Protein AF-A0A7W9P965-F1 (afdb_monomer_lite)

Organism: NCBI:txid37333

Sequence (101 aa):
MSTNVEFDFTITGFTTTERAEQVVAAVAAIMEEENIYDQGVGVGHAVLDGEIFISGETRWPLGISRSRFWRPYFEGKVAAAAEHVEPAARTEFSWRYPDED

Structure (mmCIF, N/CA/C/O backbone):
data_AF-A0A7W9P965-F1
#
_entry.id   AF-A0A7W9P965-F1
#
loop_
_atom_site.group_PDB
_atom_site.id
_atom_site.type_symbol
_atom_site.label_atom_id
_atom_site.label_alt_id
_atom_site.label_comp_id
_atom_site.label_asym_id
_atom_site.label_entity_id
_atom_site.label_seq_id
_atom_site.pdbx_PDB_ins_code
_atom_site.Cartn_x
_atom_site.Cartn_y
_atom_site.Cartn_z
_atom_site.occupancy
_atom_site.B_iso_or_equiv
_atom_site.auth_seq_id
_atom_site.auth_comp_id
_atom_site.auth_asym_id
_atom_site.auth_atom_id
_atom_site.pdbx_PDB_model_num
ATOM 1 N N . MET A 1 1 ? 20.665 -2.062 -17.079 1.00 78.38 1 MET A N 1
ATOM 2 C CA . MET A 1 1 ? 19.882 -3.307 -17.095 1.00 78.38 1 MET A CA 1
ATOM 3 C C . MET A 1 1 ? 18.704 -3.093 -16.167 1.00 78.38 1 MET A C 1
ATOM 5 O O . MET A 1 1 ? 18.920 -2.705 -15.018 1.00 78.38 1 MET A O 1
ATOM 9 N N . SER A 1 2 ? 17.504 -3.190 -16.726 1.00 85.94 2 SER A N 1
ATOM 10 C CA . SER A 1 2 ? 16.238 -3.220 -15.997 1.00 85.94 2 SER A CA 1
ATOM 11 C C . SER A 1 2 ? 15.874 -4.670 -15.692 1.00 85.94 2 SER A C 1
ATOM 13 O O . SER A 1 2 ? 16.309 -5.565 -16.414 1.00 85.94 2 SER A O 1
ATOM 15 N N . THR A 1 3 ? 15.103 -4.874 -14.633 1.00 90.81 3 THR A N 1
ATOM 16 C CA . THR A 1 3 ? 14.539 -6.168 -14.236 1.00 90.81 3 THR A CA 1
ATOM 17 C C . THR A 1 3 ? 13.039 -5.981 -14.102 1.00 90.81 3 THR A C 1
ATOM 19 O O . THR A 1 3 ? 12.625 -4.990 -13.492 1.00 90.81 3 THR A O 1
ATOM 22 N N . ASN A 1 4 ? 12.242 -6.898 -14.649 1.00 92.56 4 ASN A N 1
ATOM 23 C CA . ASN A 1 4 ? 10.817 -6.904 -14.362 1.00 92.56 4 ASN A CA 1
ATOM 24 C C . ASN A 1 4 ? 10.601 -7.441 -12.948 1.00 92.56 4 ASN A C 1
ATOM 26 O O . ASN A 1 4 ? 11.115 -8.501 -12.591 1.00 92.56 4 ASN A O 1
ATOM 30 N N . VAL A 1 5 ? 9.880 -6.680 -12.132 1.00 92.38 5 VAL A N 1
ATOM 31 C CA . VAL A 1 5 ? 9.558 -7.052 -10.755 1.00 92.38 5 VAL A CA 1
ATOM 32 C C . VAL A 1 5 ? 8.058 -6.984 -10.548 1.00 92.38 5 VAL A C 1
ATOM 34 O O . VAL A 1 5 ? 7.397 -6.057 -11.008 1.00 92.38 5 VAL A O 1
ATOM 37 N N . GLU A 1 6 ? 7.533 -7.948 -9.819 1.00 94.25 6 GLU A N 1
ATOM 38 C CA . GLU A 1 6 ? 6.206 -7.870 -9.228 1.00 94.25 6 GLU A CA 1
ATOM 39 C C . GLU A 1 6 ? 6.364 -7.862 -7.715 1.00 94.25 6 GLU A C 1
ATOM 41 O O . GLU A 1 6 ? 7.292 -8.474 -7.173 1.00 94.25 6 GLU A O 1
ATOM 46 N N . PHE A 1 7 ? 5.448 -7.189 -7.033 1.00 94.94 7 PHE A N 1
ATOM 47 C CA . PHE A 1 7 ? 5.376 -7.284 -5.590 1.00 94.94 7 PHE A CA 1
ATOM 48 C C . PHE A 1 7 ? 3.951 -7.164 -5.082 1.00 94.94 7 PHE A C 1
ATOM 50 O O . PHE A 1 7 ? 3.096 -6.509 -5.680 1.00 94.94 7 PHE A O 1
ATOM 57 N N . ASP A 1 8 ? 3.742 -7.779 -3.933 1.00 96.19 8 ASP A N 1
ATOM 58 C CA . ASP A 1 8 ? 2.644 -7.479 -3.035 1.00 96.19 8 ASP A CA 1
ATOM 59 C C . ASP A 1 8 ? 3.217 -7.082 -1.677 1.00 96.19 8 ASP A C 1
ATOM 61 O O . ASP A 1 8 ? 4.351 -7.429 -1.325 1.00 96.19 8 ASP A O 1
ATOM 65 N N . PHE A 1 9 ? 2.457 -6.285 -0.941 1.00 96.62 9 PHE A N 1
ATOM 66 C CA . PHE A 1 9 ? 2.807 -5.914 0.415 1.00 96.62 9 PHE A CA 1
ATOM 67 C C . PHE A 1 9 ? 1.579 -5.889 1.302 1.00 96.62 9 PHE A C 1
ATOM 69 O O . PHE A 1 9 ? 0.461 -5.609 0.857 1.00 96.62 9 PHE A O 1
ATOM 76 N N . THR A 1 10 ? 1.818 -6.130 2.582 1.00 97.62 10 THR A N 1
ATOM 77 C CA . THR A 1 10 ? 0.836 -5.964 3.642 1.00 97.62 10 THR A CA 1
ATOM 78 C C . THR A 1 10 ? 1.391 -5.040 4.713 1.00 97.62 10 THR A C 1
ATOM 80 O O . THR A 1 10 ? 2.594 -5.002 4.973 1.00 97.62 10 THR A O 1
ATOM 83 N N . ILE A 1 11 ? 0.504 -4.263 5.329 1.00 97.69 11 ILE A N 1
ATOM 84 C CA . ILE A 1 11 ? 0.811 -3.485 6.526 1.00 97.69 11 ILE A CA 1
ATOM 85 C C . ILE A 1 11 ? -0.213 -3.862 7.591 1.00 97.69 11 ILE A C 1
ATOM 87 O O . ILE A 1 11 ? -1.412 -3.876 7.313 1.00 97.69 11 ILE A O 1
ATOM 91 N N . THR A 1 12 ? 0.247 -4.181 8.794 1.00 97.38 12 THR A N 1
ATOM 92 C CA . THR A 1 12 ? -0.584 -4.599 9.939 1.00 97.38 12 THR A CA 1
ATOM 93 C C . THR A 1 12 ? -0.266 -3.760 11.174 1.00 97.38 12 THR A C 1
ATOM 95 O O . THR A 1 12 ? 0.614 -2.904 11.120 1.00 97.38 12 THR A O 1
ATOM 98 N N . GLY A 1 13 ? -0.965 -3.992 12.293 1.00 95.62 13 GLY A N 1
ATOM 99 C CA . GLY A 1 13 ? -0.723 -3.281 13.559 1.00 95.62 13 GLY A CA 1
ATOM 100 C C . GLY A 1 13 ? -1.590 -2.037 13.772 1.00 95.62 13 GLY A C 1
ATOM 101 O O . GLY A 1 13 ? -1.260 -1.188 14.597 1.00 95.62 13 GLY A O 1
ATOM 102 N N . PHE A 1 14 ? -2.701 -1.921 13.045 1.00 95.56 14 PHE A N 1
ATOM 103 C CA . PHE A 1 14 ? -3.590 -0.768 13.130 1.00 95.56 14 PHE A CA 1
ATOM 104 C C . PHE A 1 14 ? -4.557 -0.853 14.305 1.00 95.56 14 PHE A C 1
ATOM 106 O O . PHE A 1 14 ? -5.209 -1.869 14.541 1.00 95.56 14 PHE A O 1
ATOM 113 N N . THR A 1 15 ? -4.700 0.271 15.002 1.00 87.31 15 THR A N 1
ATOM 114 C CA . THR A 1 15 ? -5.649 0.425 16.111 1.00 87.31 15 THR A CA 1
ATOM 115 C C . THR A 1 15 ? -7.035 0.875 15.652 1.00 87.31 15 THR A C 1
ATOM 117 O O . THR A 1 15 ? -8.036 0.530 16.281 1.00 87.31 15 THR A O 1
ATOM 120 N N . THR A 1 16 ? -7.113 1.642 14.560 1.00 93.75 16 THR A N 1
ATOM 121 C CA . THR A 1 16 ? -8.365 2.181 14.013 1.00 93.75 16 THR A CA 1
ATOM 122 C C . THR A 1 16 ? -8.326 2.274 12.490 1.00 93.75 16 THR A C 1
ATOM 124 O O . THR A 1 16 ? -7.260 2.389 11.880 1.00 93.75 16 THR A O 1
ATOM 127 N N . THR A 1 17 ? -9.508 2.288 11.868 1.00 94.56 17 THR A N 1
ATOM 128 C CA . THR A 1 17 ? -9.648 2.501 10.420 1.00 94.56 17 THR A CA 1
ATOM 129 C C . THR A 1 17 ? -9.112 3.867 9.996 1.00 94.56 17 THR A C 1
ATOM 131 O O . THR A 1 17 ? -8.460 3.963 8.968 1.00 94.56 17 THR A O 1
ATOM 134 N N . GLU A 1 18 ? -9.288 4.908 10.817 1.00 95.75 18 GLU A N 1
ATOM 135 C CA . GLU A 1 18 ? -8.762 6.252 10.534 1.00 95.75 18 GLU A CA 1
ATOM 136 C C . GLU A 1 18 ? -7.229 6.254 10.402 1.00 95.75 18 GLU A C 1
ATOM 138 O O . GLU A 1 18 ? -6.678 6.882 9.498 1.00 95.75 18 GLU A O 1
ATOM 143 N N . ARG A 1 19 ? -6.520 5.509 11.264 1.00 95.69 19 ARG A N 1
ATOM 144 C CA . ARG A 1 19 ? -5.061 5.351 11.153 1.00 95.69 19 ARG A CA 1
ATOM 145 C C . ARG A 1 19 ? -4.668 4.581 9.901 1.00 95.69 19 ARG A C 1
ATOM 147 O O . ARG A 1 19 ? -3.723 4.979 9.223 1.00 95.69 19 ARG A O 1
ATOM 154 N N . ALA A 1 20 ? -5.411 3.529 9.566 1.00 96.62 20 ALA A N 1
ATOM 155 C CA . ALA A 1 20 ? -5.179 2.782 8.337 1.00 96.62 20 ALA A CA 1
ATOM 156 C C . ALA A 1 20 ? -5.395 3.657 7.090 1.00 96.62 20 ALA A C 1
ATOM 158 O O . ALA A 1 20 ? -4.566 3.642 6.189 1.00 96.62 20 ALA A O 1
ATOM 159 N N . GLU A 1 21 ? -6.442 4.482 7.046 1.00 96.81 21 GLU A N 1
ATOM 160 C CA . GLU A 1 21 ? -6.698 5.416 5.940 1.00 96.81 21 GLU A CA 1
ATOM 161 C C . GLU A 1 21 ? -5.589 6.466 5.786 1.00 96.81 21 GLU A C 1
ATOM 163 O O . GLU A 1 21 ? -5.164 6.756 4.666 1.00 96.81 21 GLU A O 1
ATOM 168 N N . GLN A 1 22 ? -5.062 6.992 6.896 1.00 97.19 22 GLN A N 1
ATOM 169 C CA . GLN A 1 22 ? -3.912 7.901 6.871 1.00 97.19 22 GLN A CA 1
ATOM 170 C C . GLN A 1 22 ? -2.653 7.215 6.321 1.00 97.19 22 GLN A C 1
ATOM 172 O O . GLN A 1 22 ? -1.933 7.818 5.523 1.00 97.19 22 GLN A O 1
ATOM 177 N N . VAL A 1 23 ? -2.400 5.952 6.688 1.00 97.06 23 VAL A N 1
ATOM 178 C CA . VAL A 1 23 ? -1.287 5.184 6.108 1.00 97.06 23 VAL A CA 1
ATOM 179 C C . VAL A 1 23 ? -1.528 4.876 4.634 1.00 97.06 23 VAL A C 1
ATOM 181 O O . VAL A 1 23 ? -0.603 5.038 3.846 1.00 97.06 23 VAL A O 1
ATOM 184 N N . VAL A 1 24 ? -2.749 4.521 4.216 1.00 96.94 24 VAL A N 1
ATOM 185 C CA . VAL A 1 24 ? -3.080 4.341 2.789 1.00 96.94 24 VAL A CA 1
ATOM 186 C C . VAL A 1 24 ? -2.732 5.602 1.999 1.00 96.94 24 VAL A C 1
ATOM 188 O O . VAL A 1 24 ? -2.073 5.503 0.967 1.00 96.94 24 VAL A O 1
ATOM 191 N N . ALA A 1 25 ? -3.109 6.785 2.493 1.00 96.44 25 ALA A N 1
ATOM 192 C CA . ALA A 1 25 ? -2.791 8.050 1.834 1.00 96.44 25 ALA A CA 1
ATOM 193 C C . ALA A 1 25 ? -1.275 8.315 1.765 1.00 96.44 25 ALA A C 1
ATOM 195 O O . ALA A 1 25 ? -0.767 8.718 0.718 1.00 96.44 25 ALA A O 1
ATOM 196 N N . ALA A 1 26 ? -0.541 8.053 2.851 1.00 96.69 26 ALA A N 1
ATOM 197 C CA . ALA A 1 26 ? 0.912 8.219 2.887 1.00 96.69 26 ALA A CA 1
ATOM 198 C C . ALA A 1 26 ? 1.632 7.264 1.919 1.00 96.69 26 ALA A C 1
ATOM 200 O O . ALA A 1 26 ? 2.551 7.667 1.206 1.00 96.69 26 ALA A O 1
ATOM 201 N N . VAL A 1 27 ? 1.187 6.009 1.853 1.00 96.00 27 VAL A N 1
ATOM 202 C CA . VAL A 1 27 ? 1.741 5.001 0.945 1.00 96.00 27 VAL A CA 1
ATOM 203 C C . VAL A 1 27 ? 1.390 5.327 -0.506 1.00 96.00 27 VAL A C 1
ATOM 205 O O . VAL A 1 27 ? 2.264 5.248 -1.364 1.00 96.00 27 VAL A O 1
ATOM 208 N N . ALA A 1 28 ? 0.162 5.767 -0.795 1.00 94.25 28 ALA A N 1
ATOM 209 C CA . ALA A 1 28 ? -0.232 6.202 -2.135 1.00 94.25 28 ALA A CA 1
ATOM 210 C C . ALA A 1 28 ? 0.630 7.371 -2.643 1.00 94.25 28 ALA A C 1
ATOM 212 O O . ALA A 1 28 ? 1.053 7.352 -3.797 1.00 94.25 28 ALA A O 1
ATOM 213 N N . ALA A 1 29 ? 0.977 8.329 -1.776 1.00 94.62 29 ALA A N 1
ATOM 214 C CA . ALA A 1 29 ? 1.884 9.423 -2.128 1.00 94.62 29 ALA A CA 1
ATOM 215 C C . ALA A 1 29 ? 3.296 8.930 -2.504 1.00 94.62 29 ALA A C 1
ATOM 217 O O . ALA A 1 29 ? 3.915 9.482 -3.410 1.00 94.62 29 ALA A O 1
ATOM 218 N N . ILE A 1 30 ? 3.794 7.863 -1.866 1.00 95.06 30 ILE A N 1
ATOM 219 C CA . ILE A 1 30 ? 5.060 7.222 -2.264 1.00 95.06 30 ILE A CA 1
ATOM 220 C C . ILE A 1 30 ? 4.919 6.550 -3.632 1.00 95.06 30 ILE A C 1
ATOM 222 O O . ILE A 1 30 ? 5.809 6.682 -4.468 1.00 95.06 30 ILE A O 1
ATOM 226 N N . MET A 1 31 ? 3.810 5.846 -3.887 1.00 92.88 31 MET A N 1
ATOM 227 C CA . MET A 1 31 ? 3.571 5.220 -5.197 1.00 92.88 31 MET A CA 1
ATOM 228 C C . MET A 1 31 ? 3.540 6.262 -6.324 1.00 92.88 31 MET A C 1
ATOM 230 O O . MET A 1 31 ? 4.002 5.989 -7.433 1.00 92.88 31 MET A O 1
ATOM 234 N N . GLU A 1 32 ? 3.001 7.450 -6.047 1.00 91.56 32 GLU A N 1
ATOM 235 C CA . GLU A 1 32 ? 3.010 8.588 -6.967 1.00 91.56 32 GLU A CA 1
ATOM 236 C C . GLU A 1 32 ? 4.426 9.165 -7.144 1.00 91.56 32 GLU A C 1
ATOM 238 O O . GLU A 1 32 ? 4.864 9.351 -8.278 1.00 91.56 32 GLU A O 1
ATOM 243 N N . GLU A 1 33 ? 5.183 9.369 -6.058 1.00 92.38 33 GLU A N 1
ATOM 244 C CA . GLU A 1 33 ? 6.577 9.850 -6.103 1.00 92.38 33 GLU A CA 1
ATOM 245 C C . GLU A 1 33 ? 7.484 8.922 -6.928 1.00 92.38 33 GLU A C 1
ATOM 247 O O . GLU A 1 33 ? 8.308 9.378 -7.723 1.00 92.38 33 GLU A O 1
ATOM 252 N N . GLU A 1 34 ? 7.312 7.610 -6.768 1.00 89.81 34 GLU A N 1
ATOM 253 C CA . GLU A 1 34 ? 8.043 6.582 -7.514 1.00 89.81 34 GLU A CA 1
ATOM 254 C C . GLU A 1 34 ? 7.504 6.398 -8.949 1.00 89.81 34 GLU A C 1
ATOM 256 O O . GLU A 1 34 ? 8.065 5.626 -9.728 1.00 89.81 34 GLU A O 1
ATOM 261 N N . ASN A 1 35 ? 6.440 7.122 -9.325 1.00 88.44 35 ASN A N 1
ATOM 262 C CA . ASN A 1 35 ? 5.770 7.057 -10.625 1.00 88.44 35 ASN A CA 1
ATOM 263 C C . ASN A 1 35 ? 5.294 5.635 -10.991 1.00 88.44 35 ASN A C 1
ATOM 265 O O . ASN A 1 35 ? 5.359 5.213 -12.150 1.00 88.44 35 ASN A O 1
ATOM 269 N N . ILE A 1 36 ? 4.842 4.878 -9.986 1.00 86.12 36 ILE A N 1
ATOM 270 C CA . ILE A 1 36 ? 4.327 3.504 -10.123 1.00 86.12 36 ILE A CA 1
ATOM 271 C C . ILE A 1 36 ? 2.824 3.399 -9.850 1.00 86.12 36 ILE A C 1
ATOM 273 O O . ILE A 1 36 ? 2.217 2.390 -10.205 1.00 86.12 36 ILE A O 1
ATOM 277 N N . TYR A 1 37 ? 2.198 4.440 -9.292 1.00 79.81 37 TYR A N 1
ATOM 278 C CA . TYR A 1 37 ? 0.748 4.476 -9.079 1.00 79.81 37 TYR A CA 1
ATOM 279 C C . TYR A 1 37 ? -0.023 4.296 -10.398 1.00 79.81 37 TYR A C 1
ATOM 281 O O . TYR A 1 37 ? -0.811 3.361 -10.549 1.00 79.81 37 TYR A O 1
ATOM 289 N N . ASP A 1 38 ? 0.315 5.096 -11.413 1.00 78.19 38 ASP A N 1
ATOM 290 C CA . ASP A 1 38 ? -0.274 5.003 -12.758 1.00 78.19 38 ASP A CA 1
ATOM 291 C C . ASP A 1 38 ? 0.121 3.720 -13.509 1.00 78.19 38 ASP A C 1
ATOM 293 O O . ASP A 1 38 ? -0.486 3.368 -14.522 1.00 78.19 38 ASP A O 1
ATOM 297 N N . GLN A 1 39 ? 1.111 2.980 -12.999 1.00 74.94 39 GLN A N 1
ATOM 298 C CA . GLN A 1 39 ? 1.512 1.676 -13.529 1.00 74.94 39 GLN A CA 1
ATOM 299 C C . GLN A 1 39 ? 0.679 0.522 -12.949 1.00 74.94 39 GLN A C 1
ATOM 301 O O . GLN A 1 39 ? 0.888 -0.635 -13.310 1.00 74.94 39 GLN A O 1
ATOM 306 N N . GLY A 1 40 ? -0.321 0.830 -12.114 1.00 74.31 40 GLY A N 1
ATOM 307 C CA . GLY A 1 40 ? -1.311 -0.129 -11.635 1.00 74.31 40 GLY A CA 1
ATOM 308 C C . GLY A 1 40 ? -0.994 -0.737 -10.275 1.00 74.31 40 GLY A C 1
ATOM 309 O O . GLY A 1 40 ? -1.438 -1.854 -10.018 1.00 74.31 40 GLY A O 1
ATOM 310 N N . VAL A 1 41 ? -0.246 -0.037 -9.415 1.00 82.69 41 VAL A N 1
ATOM 311 C CA . VAL A 1 41 ? -0.121 -0.422 -8.002 1.00 82.69 41 VAL A CA 1
ATOM 312 C C . VAL A 1 41 ? -1.327 0.109 -7.233 1.00 82.69 41 VAL A C 1
ATOM 314 O O . VAL A 1 41 ? -1.446 1.310 -6.997 1.00 82.69 41 VAL A O 1
ATOM 317 N N . GLY A 1 42 ? -2.241 -0.788 -6.866 1.00 83.06 42 GLY A N 1
ATOM 318 C CA . GLY A 1 42 ? -3.376 -0.454 -6.006 1.00 83.06 42 GLY A CA 1
ATOM 319 C C . GLY A 1 42 ? -2.973 -0.499 -4.535 1.00 83.06 42 GLY A C 1
ATOM 320 O O . GLY A 1 42 ? -2.219 -1.384 -4.146 1.00 83.06 42 GLY A O 1
ATOM 321 N N . VAL A 1 43 ? -3.482 0.426 -3.718 1.00 91.94 43 VAL A N 1
ATOM 322 C CA . VAL A 1 43 ? -3.296 0.427 -2.257 1.00 91.94 43 VAL A CA 1
ATOM 323 C C . VAL A 1 43 ? -4.650 0.629 -1.590 1.00 91.94 43 VAL A C 1
ATOM 325 O O . VAL A 1 43 ? -5.391 1.544 -1.948 1.00 91.94 43 VAL A O 1
ATOM 328 N N . GLY A 1 44 ? -4.982 -0.212 -0.615 1.00 93.25 44 GLY A N 1
ATOM 329 C CA . GLY A 1 44 ? -6.236 -0.110 0.124 1.00 93.25 44 GLY A CA 1
ATOM 330 C C . GLY A 1 44 ? -6.181 -0.833 1.461 1.00 93.25 44 GLY A C 1
ATOM 331 O O . GLY A 1 44 ? -5.260 -1.602 1.724 1.00 93.25 44 GLY A O 1
ATOM 332 N N . HIS A 1 45 ? -7.177 -0.587 2.308 1.00 94.19 45 HIS A N 1
ATOM 333 C CA . HIS A 1 45 ? -7.332 -1.299 3.572 1.00 94.19 45 HIS A CA 1
ATOM 334 C C . HIS A 1 45 ? -8.501 -2.281 3.509 1.00 94.19 45 HIS A C 1
ATOM 336 O O . HIS A 1 45 ? -9.469 -2.083 2.773 1.00 94.19 45 HIS A O 1
ATOM 342 N N . ALA A 1 46 ? -8.419 -3.325 4.319 1.00 93.88 46 ALA A N 1
ATOM 343 C CA . ALA A 1 46 ? -9.490 -4.276 4.545 1.00 93.88 46 ALA A CA 1
ATOM 344 C C . ALA A 1 46 ? -9.485 -4.725 6.011 1.00 93.88 46 ALA A C 1
ATOM 346 O O . ALA A 1 46 ? -8.555 -4.445 6.770 1.00 93.88 46 ALA A O 1
ATOM 347 N N . VAL A 1 47 ? -10.561 -5.401 6.409 1.00 93.56 47 VAL A N 1
ATOM 348 C CA . VAL A 1 47 ? -10.691 -6.013 7.732 1.00 93.56 47 VAL A CA 1
ATOM 349 C C . VAL A 1 47 ? -10.830 -7.515 7.544 1.00 93.56 47 VAL A C 1
ATOM 351 O O . VAL A 1 47 ? -11.741 -7.962 6.845 1.00 93.56 47 VAL A O 1
ATOM 354 N N . LEU A 1 48 ? -9.946 -8.284 8.171 1.00 90.25 48 LEU A N 1
ATOM 355 C CA . LEU A 1 48 ? -9.976 -9.745 8.185 1.00 90.25 48 LEU A CA 1
ATOM 356 C C . LEU A 1 48 ? -9.868 -10.214 9.632 1.00 90.25 48 LEU A C 1
ATOM 358 O O . LEU A 1 48 ? -9.004 -9.754 10.366 1.00 90.25 48 LEU A O 1
ATOM 362 N N . ASP A 1 49 ? -10.785 -11.081 10.060 1.00 91.00 49 ASP A N 1
ATOM 363 C CA . ASP A 1 49 ? -10.827 -11.624 11.427 1.00 91.00 49 ASP A CA 1
ATOM 364 C C . ASP A 1 49 ? -10.796 -10.560 12.547 1.00 91.00 49 ASP A C 1
ATOM 366 O O . ASP A 1 49 ? -10.343 -10.802 13.663 1.00 91.00 49 ASP A O 1
ATOM 370 N N . GLY A 1 50 ? -11.328 -9.367 12.257 1.00 89.44 50 GLY A N 1
ATOM 371 C CA . GLY A 1 50 ? -11.349 -8.230 13.182 1.00 89.44 50 GLY A CA 1
ATOM 372 C C . GLY A 1 50 ? -10.051 -7.419 13.223 1.00 89.44 50 GLY A C 1
ATOM 373 O O . GLY A 1 50 ? -9.997 -6.420 13.937 1.00 89.44 50 GLY A O 1
ATOM 374 N N . GLU A 1 51 ? -9.040 -7.800 12.445 1.00 92.31 51 GLU A N 1
ATOM 375 C CA . GLU A 1 51 ? -7.799 -7.056 12.275 1.00 92.31 51 GLU A CA 1
ATOM 376 C C . GLU A 1 51 ? -7.859 -6.196 11.011 1.00 92.31 51 GLU A C 1
ATOM 378 O O . GLU A 1 51 ? -8.282 -6.638 9.939 1.00 92.31 51 GLU A O 1
ATOM 383 N N . ILE A 1 52 ? -7.446 -4.938 11.147 1.00 96.12 52 ILE A N 1
ATOM 384 C CA . ILE A 1 52 ? -7.305 -4.028 10.018 1.00 96.12 52 ILE A CA 1
ATOM 385 C C . ILE A 1 52 ? -5.923 -4.249 9.418 1.00 96.12 52 ILE A C 1
ATOM 387 O O . ILE A 1 52 ? -4.917 -4.202 10.128 1.00 96.12 52 ILE A O 1
ATOM 391 N N . PHE A 1 53 ? -5.874 -4.419 8.105 1.00 96.12 53 PHE A N 1
ATOM 392 C CA . PHE A 1 53 ? -4.628 -4.477 7.359 1.00 96.12 53 PHE A CA 1
ATOM 393 C C . PHE A 1 53 ? -4.736 -3.630 6.096 1.00 96.12 53 PHE A C 1
ATOM 395 O O . PHE A 1 53 ? -5.816 -3.428 5.537 1.00 96.12 53 PHE A O 1
ATOM 402 N N . ILE A 1 54 ? -3.596 -3.125 5.650 1.00 97.00 54 ILE A N 1
ATOM 403 C CA . ILE A 1 54 ? -3.441 -2.489 4.346 1.00 97.00 54 ILE A CA 1
ATOM 404 C C . ILE A 1 54 ? -2.781 -3.503 3.435 1.00 97.00 54 ILE A C 1
ATOM 406 O O . ILE A 1 54 ? -1.912 -4.255 3.867 1.00 97.00 54 ILE A O 1
ATOM 410 N N . SER A 1 55 ? -3.188 -3.516 2.176 1.00 96.00 55 SER A N 1
ATOM 411 C CA . SER A 1 55 ? -2.526 -4.301 1.148 1.00 96.00 55 SER A CA 1
ATOM 412 C C . SER A 1 55 ? -2.358 -3.482 -0.117 1.00 96.00 55 SER A C 1
ATOM 414 O O . SER A 1 55 ? -3.138 -2.563 -0.397 1.00 96.00 55 SER A O 1
ATOM 416 N N . GLY A 1 56 ? -1.333 -3.828 -0.879 1.00 94.19 56 GLY A N 1
ATOM 417 C CA . GLY A 1 56 ? -1.187 -3.365 -2.241 1.00 94.19 56 GLY A CA 1
ATOM 418 C C . GLY A 1 56 ? -0.424 -4.365 -3.083 1.00 94.19 56 GLY A C 1
ATOM 419 O O . GLY A 1 56 ? 0.389 -5.132 -2.573 1.00 94.19 56 GLY A O 1
ATOM 420 N N . GLU A 1 57 ? -0.709 -4.364 -4.377 1.00 93.75 57 GLU A N 1
ATOM 421 C CA . GLU A 1 57 ? -0.086 -5.273 -5.331 1.00 93.75 57 GLU A CA 1
ATOM 422 C C . GLU A 1 57 ? 0.150 -4.587 -6.672 1.00 93.75 57 GLU A C 1
ATOM 424 O O . GLU A 1 57 ? -0.604 -3.704 -7.096 1.00 93.75 57 GLU A O 1
ATOM 429 N N . THR A 1 58 ? 1.205 -5.015 -7.358 1.00 92.19 58 THR A N 1
ATOM 430 C CA . THR A 1 58 ? 1.433 -4.676 -8.760 1.00 92.19 58 THR A CA 1
ATOM 431 C C . THR A 1 58 ? 0.460 -5.451 -9.643 1.00 92.19 58 THR A C 1
ATOM 433 O O . THR A 1 58 ? 0.480 -6.681 -9.647 1.00 92.19 58 THR A O 1
ATOM 436 N N . ARG A 1 59 ? -0.339 -4.756 -10.460 1.00 89.06 59 ARG A N 1
ATOM 437 C CA . ARG A 1 59 ? -1.232 -5.407 -11.435 1.00 89.06 59 ARG A CA 1
ATOM 438 C C . ARG A 1 59 ? -0.489 -6.080 -12.598 1.00 89.06 59 ARG A C 1
ATOM 440 O O . ARG A 1 59 ? -1.017 -7.007 -13.210 1.00 89.06 59 ARG A O 1
ATOM 447 N N . TRP A 1 60 ? 0.708 -5.596 -12.919 1.00 89.06 60 TRP A N 1
ATOM 448 C CA . TRP A 1 60 ? 1.584 -6.115 -13.972 1.00 89.06 60 TRP A CA 1
ATOM 449 C C . TRP A 1 60 ? 3.051 -5.957 -13.546 1.00 89.06 60 TRP A C 1
ATOM 451 O O . TRP A 1 60 ? 3.334 -5.092 -12.711 1.00 89.06 60 TRP A O 1
ATOM 461 N N . PRO A 1 61 ? 3.991 -6.711 -14.146 1.00 91.25 61 PRO A N 1
ATOM 462 C CA . PRO A 1 61 ? 5.413 -6.528 -13.882 1.00 91.25 61 PRO A CA 1
ATOM 463 C C . PRO A 1 61 ? 5.889 -5.097 -14.164 1.00 91.25 61 PRO A C 1
ATOM 465 O O . PRO A 1 61 ? 5.629 -4.539 -15.233 1.00 91.25 61 PRO A O 1
ATOM 468 N N . LEU A 1 62 ? 6.636 -4.523 -13.222 1.00 90.88 62 LEU A N 1
ATOM 469 C CA . LEU A 1 62 ? 7.247 -3.202 -13.333 1.00 90.88 62 LEU A CA 1
ATOM 470 C C . LEU A 1 62 ? 8.693 -3.315 -13.818 1.00 90.88 62 LEU A C 1
ATOM 472 O O . LEU A 1 62 ? 9.511 -4.018 -13.225 1.00 90.88 62 LEU A O 1
ATOM 476 N N . GLY A 1 63 ? 9.036 -2.573 -14.870 1.00 91.75 63 GLY A N 1
ATOM 477 C CA . GLY A 1 63 ? 10.401 -2.512 -15.391 1.00 91.75 63 GLY A CA 1
ATOM 478 C C . GLY A 1 63 ? 11.286 -1.582 -14.561 1.00 91.75 63 GLY A C 1
ATOM 479 O O . GLY A 1 63 ? 11.366 -0.386 -14.841 1.00 91.75 63 GLY A O 1
ATOM 480 N N . ILE A 1 64 ? 12.007 -2.119 -13.574 1.00 90.88 64 ILE A N 1
ATOM 481 C CA . ILE A 1 64 ? 12.818 -1.314 -12.652 1.00 90.88 64 ILE A CA 1
ATOM 482 C C . ILE A 1 64 ? 14.300 -1.373 -13.013 1.00 90.88 64 ILE A C 1
ATOM 484 O O . ILE A 1 64 ? 14.942 -2.426 -13.048 1.00 90.88 64 ILE A O 1
ATOM 488 N N . SER A 1 65 ? 14.895 -0.202 -13.236 1.00 91.12 65 SER A N 1
ATOM 489 C CA . SER A 1 65 ? 16.346 -0.074 -13.375 1.00 91.12 65 SER A CA 1
ATOM 490 C C . SER A 1 65 ? 17.036 -0.199 -12.023 1.00 91.12 65 SER A C 1
ATOM 492 O O . SER A 1 65 ? 16.623 0.425 -11.053 1.00 91.12 65 SER A O 1
ATOM 494 N N . ARG A 1 66 ? 18.154 -0.941 -11.969 1.00 90.62 66 ARG A N 1
ATOM 495 C CA . ARG A 1 66 ? 18.953 -1.094 -10.735 1.00 90.62 66 ARG A CA 1
ATOM 496 C C . ARG A 1 66 ? 18.123 -1.633 -9.549 1.00 90.62 66 ARG A C 1
ATOM 498 O O . ARG A 1 66 ? 18.357 -1.233 -8.409 1.00 90.62 66 ARG A O 1
ATOM 505 N N . SER A 1 67 ? 17.219 -2.577 -9.819 1.00 90.56 67 SER A N 1
ATOM 506 C CA . SER A 1 67 ? 16.274 -3.191 -8.866 1.00 90.56 67 SER A CA 1
ATOM 507 C C . SER A 1 67 ? 16.885 -3.550 -7.505 1.00 90.56 67 SER A C 1
ATOM 509 O O . SER A 1 67 ? 16.312 -3.213 -6.476 1.00 90.56 67 SER A O 1
ATOM 511 N N . ARG A 1 68 ? 18.096 -4.123 -7.471 1.00 89.31 68 ARG A N 1
ATOM 512 C CA . ARG A 1 68 ? 18.813 -4.465 -6.223 1.00 89.31 68 ARG A CA 1
ATOM 513 C C . ARG A 1 68 ? 19.054 -3.294 -5.257 1.00 89.31 68 ARG A C 1
ATOM 515 O O . ARG A 1 68 ? 19.264 -3.526 -4.074 1.00 89.31 68 ARG A O 1
ATOM 522 N N . PHE A 1 69 ? 19.096 -2.061 -5.763 1.00 93.44 69 PHE A N 1
ATOM 523 C CA . PHE A 1 69 ? 19.258 -0.848 -4.954 1.00 93.44 69 PHE A CA 1
ATOM 524 C C . PHE A 1 69 ? 17.921 -0.155 -4.713 1.00 93.44 69 PHE A C 1
ATOM 526 O O . PHE A 1 69 ? 17.701 0.379 -3.633 1.00 93.44 69 PHE A O 1
ATOM 533 N N . TRP A 1 70 ? 17.041 -0.178 -5.715 1.00 94.19 70 TRP A N 1
ATOM 534 C CA . TRP A 1 70 ? 15.713 0.412 -5.611 1.00 94.19 70 TRP A CA 1
ATOM 535 C C . TRP A 1 70 ? 14.844 -0.318 -4.578 1.00 94.19 70 TRP A C 1
ATOM 537 O O . TRP A 1 70 ? 14.260 0.330 -3.721 1.00 94.19 70 TRP A O 1
ATOM 547 N N . ARG A 1 71 ? 14.847 -1.657 -4.580 1.00 94.81 71 ARG A N 1
ATOM 548 C CA . ARG A 1 71 ? 14.034 -2.494 -3.685 1.00 94.81 71 ARG A CA 1
ATOM 549 C C . ARG A 1 71 ? 14.18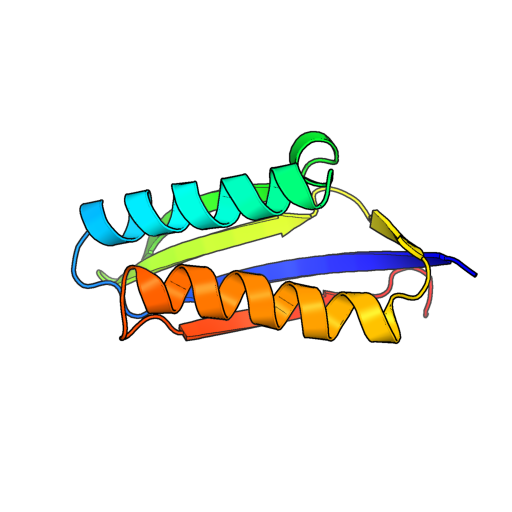2 -2.141 -2.194 1.00 94.81 71 ARG A C 1
ATOM 551 O O . ARG A 1 71 ? 13.193 -1.725 -1.603 1.00 94.81 71 ARG A O 1
ATOM 558 N N . PRO A 1 72 ? 15.375 -2.236 -1.572 1.00 95.81 72 PRO A N 1
ATOM 559 C CA . PRO A 1 72 ? 15.514 -1.935 -0.144 1.00 95.81 72 PRO A CA 1
ATOM 560 C C . PRO A 1 72 ? 15.211 -0.466 0.191 1.00 95.81 72 PRO A C 1
ATOM 562 O O . PRO A 1 72 ? 14.789 -0.157 1.301 1.00 95.81 72 PRO A O 1
ATOM 565 N N . TYR A 1 73 ? 15.423 0.449 -0.758 1.00 95.50 73 TYR A N 1
ATOM 566 C CA . TYR A 1 73 ? 15.080 1.858 -0.583 1.00 95.50 73 TYR A CA 1
ATOM 567 C C . TYR A 1 73 ? 13.563 2.072 -0.558 1.00 95.50 73 TYR A C 1
ATOM 569 O O . TYR A 1 73 ? 13.053 2.763 0.321 1.00 95.50 73 TYR A O 1
ATOM 577 N N . PHE A 1 74 ? 12.851 1.440 -1.489 1.00 95.56 74 PHE A N 1
ATOM 578 C CA . PHE A 1 74 ? 11.399 1.487 -1.579 1.00 95.56 74 PHE A CA 1
ATOM 579 C C . PHE A 1 74 ? 10.726 0.852 -0.356 1.00 95.56 74 PHE A C 1
ATOM 581 O O . PHE A 1 74 ? 9.872 1.483 0.264 1.00 95.56 74 PHE A O 1
ATOM 588 N N . GLU A 1 75 ? 11.176 -0.337 0.059 1.00 97.44 75 GLU A N 1
ATOM 589 C CA . GLU A 1 75 ? 10.706 -0.988 1.291 1.00 97.44 75 GLU A CA 1
ATOM 590 C C . GLU A 1 75 ? 10.881 -0.068 2.508 1.00 97.44 75 GLU A C 1
ATOM 592 O O . GLU A 1 75 ? 9.948 0.132 3.286 1.00 97.44 75 GLU A O 1
ATOM 597 N N . GLY A 1 76 ? 12.062 0.548 2.640 1.00 97.31 76 GLY A N 1
ATOM 598 C CA . GLY A 1 76 ? 12.362 1.478 3.726 1.00 97.31 76 GLY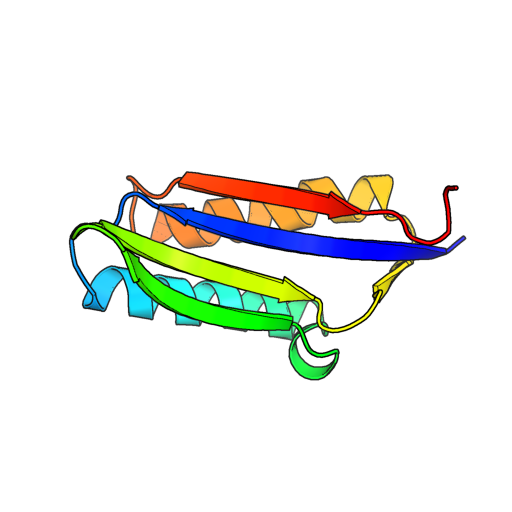 A CA 1
ATOM 599 C C . GLY A 1 76 ? 11.486 2.731 3.713 1.00 97.31 76 GLY A C 1
ATOM 600 O O . GLY A 1 76 ? 11.041 3.165 4.773 1.00 97.31 76 GLY A O 1
ATOM 601 N N . LYS A 1 77 ? 11.195 3.296 2.533 1.00 97.19 77 LYS A N 1
ATOM 602 C CA . LYS A 1 77 ? 10.270 4.431 2.393 1.00 97.19 77 LYS A CA 1
ATOM 603 C C . LYS A 1 77 ? 8.865 4.081 2.877 1.00 97.19 77 LYS A C 1
ATOM 605 O O . LYS A 1 77 ? 8.297 4.834 3.666 1.00 97.19 77 LYS A O 1
ATOM 610 N N . VAL A 1 78 ? 8.317 2.955 2.415 1.00 97.06 78 VAL A N 1
ATOM 611 C CA . VAL A 1 78 ? 6.961 2.516 2.784 1.00 97.06 78 VAL A CA 1
ATOM 612 C C . VAL A 1 78 ? 6.883 2.231 4.282 1.00 97.06 78 VAL A C 1
ATOM 614 O O . VAL A 1 78 ? 5.989 2.751 4.950 1.00 97.06 78 VAL A O 1
ATOM 617 N N . ALA A 1 79 ? 7.853 1.492 4.828 1.00 97.56 79 ALA A N 1
ATOM 618 C CA . ALA A 1 79 ? 7.906 1.187 6.255 1.00 97.56 79 ALA A CA 1
ATOM 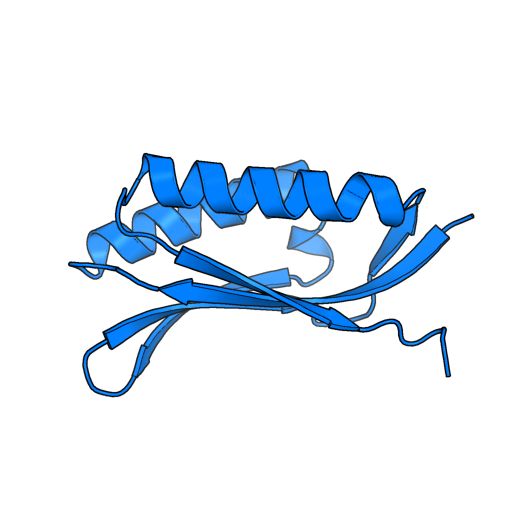619 C C . ALA A 1 79 ? 7.997 2.459 7.112 1.00 97.56 79 ALA A C 1
ATOM 621 O O . ALA A 1 79 ? 7.223 2.619 8.053 1.00 97.56 79 ALA A O 1
ATOM 622 N N . ALA A 1 80 ? 8.879 3.397 6.753 1.00 97.75 80 ALA A N 1
ATOM 623 C CA . ALA A 1 80 ? 9.040 4.649 7.488 1.00 97.75 80 ALA A CA 1
ATOM 624 C C . ALA A 1 80 ? 7.779 5.527 7.439 1.00 97.75 80 ALA A C 1
ATOM 626 O O . ALA A 1 80 ? 7.423 6.147 8.440 1.00 97.75 80 ALA A O 1
ATOM 627 N N . ALA A 1 81 ? 7.087 5.581 6.297 1.00 97.00 81 ALA A N 1
ATOM 628 C CA . ALA A 1 81 ? 5.840 6.332 6.178 1.00 97.00 81 ALA A CA 1
ATOM 629 C C . ALA A 1 81 ? 4.704 5.713 7.002 1.00 97.00 81 ALA A C 1
ATOM 631 O O . ALA A 1 81 ? 3.946 6.447 7.637 1.00 97.00 81 ALA A O 1
ATOM 632 N N . ALA A 1 82 ? 4.609 4.382 7.034 1.00 96.88 82 ALA A N 1
ATOM 633 C CA . ALA A 1 82 ? 3.638 3.683 7.867 1.00 96.88 82 ALA A CA 1
ATOM 634 C C . ALA A 1 82 ? 3.915 3.903 9.364 1.00 96.88 82 ALA A C 1
ATOM 636 O O . ALA A 1 82 ? 3.021 4.334 10.092 1.00 96.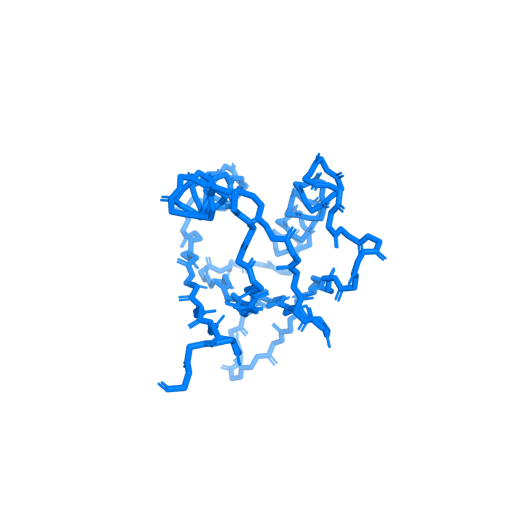88 82 ALA A O 1
ATOM 637 N N . GLU A 1 83 ? 5.162 3.698 9.801 1.00 96.94 83 GLU A N 1
ATOM 638 C CA . GLU A 1 83 ? 5.590 3.867 11.199 1.00 96.94 83 GLU A CA 1
ATOM 639 C C . GLU A 1 83 ? 5.407 5.311 11.695 1.00 96.94 83 GLU A C 1
ATOM 641 O O . GLU A 1 83 ? 5.059 5.543 12.852 1.00 96.94 83 GLU A O 1
ATOM 646 N N . HIS A 1 84 ? 5.586 6.301 10.813 1.00 96.25 84 HIS A N 1
ATOM 647 C CA . HIS A 1 84 ? 5.373 7.708 11.153 1.00 96.25 84 HIS A CA 1
ATOM 648 C C . HIS A 1 84 ? 3.926 8.014 11.575 1.00 96.25 84 HIS A C 1
ATOM 650 O O . HIS A 1 84 ? 3.696 8.883 12.419 1.00 96.25 84 HIS A O 1
ATOM 656 N N . VAL A 1 85 ? 2.950 7.318 10.989 1.00 96.06 85 VAL A N 1
ATOM 657 C CA . VAL A 1 85 ? 1.518 7.528 11.248 1.00 96.06 85 VAL A CA 1
ATOM 658 C C . VAL A 1 85 ? 0.999 6.595 12.344 1.00 96.06 85 VAL A C 1
ATOM 660 O O . VAL A 1 85 ? 0.212 7.026 13.191 1.00 96.06 85 VAL A O 1
ATOM 663 N N . GLU A 1 86 ? 1.432 5.334 12.331 1.00 96.50 86 GLU A N 1
ATOM 664 C CA . GLU A 1 86 ? 1.099 4.295 13.307 1.00 96.50 86 GLU A CA 1
ATOM 665 C C . GLU A 1 86 ? 2.399 3.588 13.730 1.00 96.50 86 GLU A C 1
ATOM 667 O O . GLU A 1 86 ? 2.892 2.732 12.999 1.00 96.50 86 GLU A O 1
ATOM 672 N N . PRO A 1 87 ? 2.978 3.916 14.901 1.00 96.50 87 PRO A N 1
ATOM 673 C CA . PRO A 1 87 ? 4.248 3.336 15.350 1.00 96.50 87 PRO A CA 1
ATOM 674 C C . PRO A 1 87 ? 4.228 1.813 15.530 1.00 96.50 87 PRO A C 1
ATOM 676 O O . PRO A 1 87 ? 5.281 1.181 15.564 1.00 96.50 87 PRO A O 1
ATOM 679 N N . ALA A 1 88 ? 3.044 1.212 15.685 1.00 96.38 88 ALA A N 1
ATOM 680 C CA . ALA A 1 88 ? 2.897 -0.239 15.734 1.00 96.38 88 ALA A CA 1
ATOM 681 C C . ALA A 1 8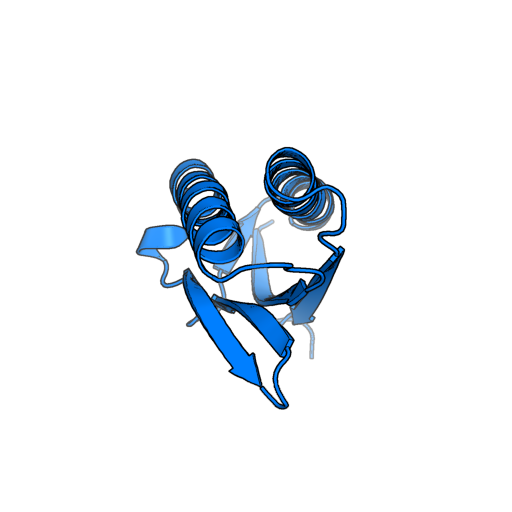8 ? 2.860 -0.895 14.341 1.00 96.38 88 ALA A C 1
ATOM 683 O O . ALA A 1 88 ? 2.827 -2.127 14.265 1.00 96.38 88 ALA A O 1
ATOM 684 N N . ALA A 1 89 ? 2.864 -0.102 13.262 1.00 97.06 89 ALA A N 1
ATOM 685 C CA . ALA A 1 89 ? 2.738 -0.594 11.904 1.00 97.06 89 ALA A CA 1
ATOM 686 C C . ALA A 1 89 ? 3.902 -1.513 11.528 1.00 97.06 89 ALA A C 1
ATOM 688 O O . ALA A 1 89 ? 5.074 -1.198 11.737 1.00 97.06 89 ALA A O 1
ATOM 689 N N . ARG A 1 90 ? 3.577 -2.655 10.924 1.00 97.00 90 ARG A N 1
ATOM 690 C CA . ARG A 1 90 ? 4.564 -3.605 10.402 1.00 97.00 90 ARG A CA 1
ATOM 691 C C . ARG A 1 90 ? 4.304 -3.832 8.935 1.00 97.00 90 ARG A C 1
ATOM 693 O O . ARG A 1 90 ? 3.192 -4.192 8.577 1.00 97.00 90 ARG A O 1
ATOM 700 N N . THR A 1 91 ? 5.325 -3.608 8.117 1.00 97.31 91 THR A N 1
ATOM 701 C CA . THR A 1 91 ? 5.247 -3.776 6.665 1.00 97.31 91 THR A CA 1
ATOM 702 C C . THR A 1 91 ? 5.965 -5.052 6.254 1.00 97.31 91 THR A C 1
ATOM 704 O O . THR A 1 91 ? 7.112 -5.266 6.647 1.00 97.31 91 THR A O 1
ATOM 707 N N . GLU A 1 92 ? 5.312 -5.869 5.438 1.00 97.62 92 GLU A N 1
ATOM 708 C CA . GLU A 1 92 ? 5.878 -7.076 4.842 1.00 97.62 92 GLU A CA 1
ATOM 709 C C . GLU A 1 92 ? 5.756 -6.995 3.321 1.00 97.62 92 GLU A C 1
ATOM 711 O O . GLU A 1 92 ? 4.726 -6.572 2.802 1.00 97.62 92 GLU A O 1
ATOM 716 N N . 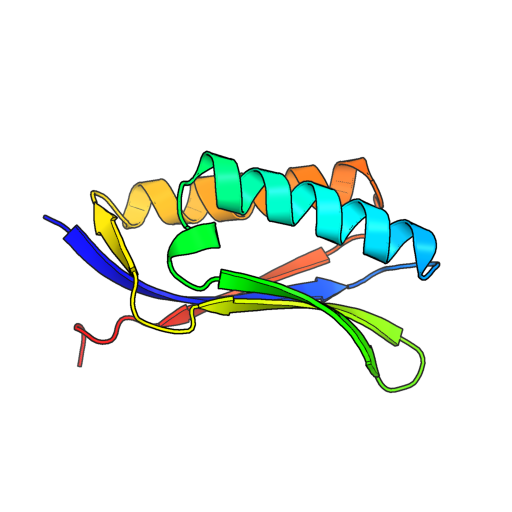PHE A 1 93 ? 6.815 -7.390 2.612 1.00 96.81 93 PHE A N 1
ATOM 717 C CA . PHE A 1 93 ? 6.861 -7.411 1.151 1.00 96.81 93 PHE A CA 1
ATOM 718 C C . PHE A 1 93 ? 7.125 -8.822 0.639 1.00 96.81 93 PHE A C 1
ATOM 720 O O . PHE A 1 93 ? 7.979 -9.542 1.162 1.00 96.81 93 PHE A O 1
ATOM 727 N N . SER A 1 94 ? 6.458 -9.166 -0.454 1.00 96.44 94 SER A N 1
ATOM 728 C CA . SER A 1 94 ? 6.706 -10.361 -1.246 1.00 96.44 94 SER A CA 1
ATOM 729 C C . SER A 1 94 ? 7.111 -9.936 -2.652 1.00 96.44 94 SER A C 1
ATOM 731 O O . SER A 1 94 ? 6.392 -9.184 -3.305 1.00 96.44 94 SER A O 1
ATOM 733 N N . TRP A 1 95 ? 8.271 -10.399 -3.118 1.00 94.94 95 TRP A N 1
ATOM 734 C CA . TRP A 1 95 ? 8.819 -10.048 -4.431 1.00 94.94 95 TRP A CA 1
ATOM 735 C C . TRP A 1 95 ? 8.820 -11.254 -5.358 1.00 94.94 95 TRP A C 1
ATOM 737 O O . TRP A 1 95 ? 9.239 -12.345 -4.966 1.00 94.94 95 TRP A O 1
ATOM 747 N N . ARG A 1 96 ? 8.426 -11.034 -6.611 1.00 94.31 96 ARG A N 1
ATOM 748 C CA . ARG A 1 96 ? 8.507 -12.018 -7.693 1.00 94.31 96 ARG A CA 1
ATOM 749 C C . ARG A 1 96 ? 9.276 -11.433 -8.878 1.00 94.31 96 ARG A C 1
ATOM 751 O O . ARG A 1 96 ? 9.233 -10.227 -9.132 1.00 94.31 96 ARG A O 1
ATOM 758 N N . TYR A 1 97 ? 9.981 -12.303 -9.597 1.00 91.69 97 TYR A N 1
ATOM 759 C CA . TYR A 1 97 ? 10.843 -11.954 -10.728 1.00 91.69 97 TYR A CA 1
ATOM 760 C C . TYR A 1 97 ? 10.414 -12.775 -11.948 1.00 91.69 97 TYR A C 1
ATOM 762 O O . TYR A 1 97 ? 10.954 -13.851 -12.165 1.00 91.69 97 TYR A O 1
ATOM 770 N N . PRO A 1 98 ? 9.428 -12.311 -12.734 1.00 88.38 98 PRO A N 1
ATOM 771 C CA . PRO A 1 98 ? 8.855 -13.093 -13.835 1.00 88.38 98 PRO A CA 1
ATOM 772 C C . PRO A 1 98 ? 9.840 -13.403 -14.974 1.00 88.38 98 PRO A C 1
ATOM 774 O O . PRO A 1 98 ? 9.552 -14.263 -15.798 1.00 88.38 98 PRO A O 1
ATOM 777 N N . ASP A 1 99 ? 10.981 -12.711 -15.035 1.00 85.94 99 ASP A N 1
ATOM 778 C CA . ASP A 1 99 ? 12.045 -12.990 -16.009 1.00 85.94 99 ASP A CA 1
ATOM 779 C C . ASP A 1 99 ? 13.059 -14.040 -15.510 1.00 85.94 99 ASP A C 1
ATOM 781 O O . ASP A 1 99 ? 13.909 -14.490 -16.280 1.00 85.94 99 ASP A O 1
ATOM 785 N N . GLU A 1 100 ? 13.029 -14.377 -14.218 1.00 75.44 100 GLU A N 1
ATOM 786 C CA . GLU A 1 100 ? 13.908 -15.362 -13.589 1.00 75.44 100 GLU A CA 1
ATOM 787 C C . GLU A 1 100 ? 13.100 -16.652 -13.366 1.00 75.44 100 GLU A C 1
ATOM 789 O O . GLU A 1 100 ? 12.502 -16.840 -12.308 1.00 75.44 100 GLU A O 1
ATOM 794 N N . ASP A 1 101 ? 13.050 -17.502 -14.400 1.00 55.75 101 ASP A N 1
ATOM 795 C CA . ASP A 1 101 ? 12.580 -18.899 -14.313 1.00 55.75 101 ASP A CA 1
ATOM 796 C C . ASP A 1 101 ? 13.543 -19.778 -13.488 1.00 55.75 101 ASP A C 1
ATOM 798 O O . ASP A 1 101 ? 14.773 -19.744 -13.755 1.00 55.75 101 ASP A O 1
#

Radius of gyration: 13.59 Å; chains: 1; bounding box: 31×29×33 Å

pLDDT: mean 92.47, std 6.4, range [55.75, 97.75]

Secondary structure (DSSP, 8-state):
-EEEEEEEEEEE--S-HHHHHHHHHHHHHHHHHTT-TTTTEEEEEEEETTEEEEEEEESS-EEEETHHHHHHHHHHHHHHHHHHH-TT-EEEEEEE-TT--

Foldseek 3Di:
DWFWKWKKKKKFQDPDPVLVVQLQVLLCVLCVVVVNVVQAWDWDWDADPNTIMIMIIGPGTDGGDPCVVVVVVSQVSSQVSSCVSPVRMDMDMDMDGVVPD